Protein AF-A0A5C6BIN9-F1 (afdb_monomer_lite)

Structur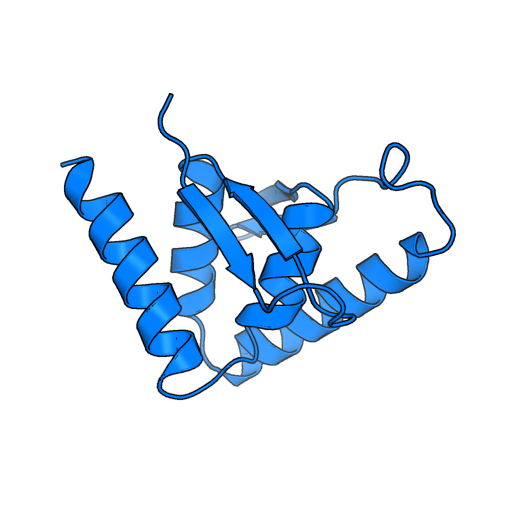e (mmCIF, N/CA/C/O backbone):
data_AF-A0A5C6BIN9-F1
#
_entry.id   AF-A0A5C6BIN9-F1
#
loop_
_atom_site.group_PDB
_atom_site.id
_atom_site.type_symbol
_atom_site.label_atom_id
_atom_site.label_alt_id
_atom_site.label_comp_id
_atom_site.label_asym_id
_atom_site.label_entity_id
_atom_site.label_seq_id
_atom_site.pdbx_PDB_ins_code
_atom_site.Cartn_x
_atom_site.Cartn_y
_atom_site.Cartn_z
_atom_site.occupancy
_atom_site.B_iso_or_equiv
_atom_site.auth_seq_id
_atom_site.auth_comp_id
_atom_site.auth_asym_id
_atom_site.auth_atom_id
_atom_site.pdbx_PDB_model_num
ATOM 1 N N . MET A 1 1 ? -15.822 -3.290 -15.821 1.00 71.25 1 MET A N 1
ATOM 2 C CA . MET A 1 1 ? -14.774 -3.372 -14.781 1.00 71.25 1 MET A CA 1
ATOM 3 C C . MET A 1 1 ? -14.597 -1.981 -14.195 1.00 71.25 1 MET A C 1
ATOM 5 O O . MET A 1 1 ? -14.267 -1.067 -14.942 1.00 71.25 1 MET A O 1
ATOM 9 N N . ARG A 1 2 ? -14.931 -1.793 -12.915 1.00 86.06 2 ARG A N 1
ATOM 10 C CA . ARG A 1 2 ? -14.848 -0.491 -12.242 1.00 86.06 2 ARG A CA 1
ATOM 11 C C . ARG A 1 2 ? -13.417 -0.248 -11.768 1.00 86.06 2 ARG A C 1
ATOM 13 O O . ARG A 1 2 ? -12.732 -1.190 -11.381 1.00 86.06 2 ARG A O 1
ATOM 20 N N . VAL A 1 3 ? -12.985 1.007 -11.804 1.00 93.44 3 VAL A N 1
ATOM 21 C CA . VAL A 1 3 ? -11.650 1.423 -11.368 1.00 93.44 3 VAL A CA 1
ATOM 22 C C . VAL A 1 3 ? -11.788 2.480 -10.279 1.00 93.44 3 VAL A C 1
ATOM 24 O O . VAL A 1 3 ? -12.639 3.368 -10.373 1.00 93.44 3 VAL A O 1
ATOM 27 N N . MET A 1 4 ? -10.954 2.389 -9.248 1.00 95.12 4 MET A N 1
ATOM 28 C CA . MET A 1 4 ? -10.712 3.472 -8.300 1.00 95.12 4 MET A CA 1
ATOM 29 C C . MET A 1 4 ? -9.339 4.075 -8.582 1.00 95.12 4 MET A C 1
ATOM 31 O O . MET A 1 4 ? -8.345 3.358 -8.664 1.00 95.12 4 MET A O 1
ATOM 35 N N . TRP A 1 5 ? -9.258 5.396 -8.711 1.00 95.06 5 TRP A N 1
ATOM 36 C CA . TRP A 1 5 ? -7.964 6.068 -8.795 1.00 95.06 5 TRP A CA 1
ATOM 37 C C . TRP A 1 5 ? -7.410 6.299 -7.391 1.00 95.06 5 TRP A C 1
ATOM 39 O O . TRP A 1 5 ? -7.853 7.191 -6.664 1.00 95.06 5 TRP A O 1
ATOM 49 N N . LEU A 1 6 ? -6.427 5.484 -7.016 1.00 95.56 6 LEU A N 1
ATOM 50 C CA . LEU A 1 6 ? -5.672 5.628 -5.782 1.00 95.56 6 LEU A CA 1
ATOM 51 C C . LEU A 1 6 ? -4.544 6.633 -6.010 1.00 95.56 6 LEU A C 1
ATOM 53 O O . LEU A 1 6 ? -3.594 6.381 -6.753 1.00 95.56 6 LEU A O 1
ATOM 57 N N . VAL A 1 7 ? -4.686 7.801 -5.387 1.00 93.50 7 VAL A N 1
ATOM 58 C CA . VAL A 1 7 ? -3.743 8.919 -5.501 1.00 93.50 7 VAL A CA 1
ATOM 59 C C . VAL A 1 7 ? -3.177 9.239 -4.124 1.00 93.50 7 VAL A C 1
ATOM 61 O O . VAL A 1 7 ? -3.919 9.227 -3.138 1.00 93.50 7 VAL A O 1
ATOM 64 N N . PHE A 1 8 ? -1.878 9.511 -4.065 1.00 91.94 8 PHE A N 1
ATOM 65 C CA . PHE A 1 8 ? -1.184 10.025 -2.887 1.00 91.94 8 PHE A CA 1
ATOM 66 C C . PHE A 1 8 ? -0.232 11.137 -3.331 1.00 91.94 8 PHE A C 1
ATOM 68 O O . PHE A 1 8 ? 0.539 10.921 -4.266 1.00 91.94 8 PHE A O 1
ATOM 75 N N . GLU A 1 9 ? -0.311 12.301 -2.680 1.00 90.94 9 GLU A N 1
ATOM 76 C CA . GLU A 1 9 ? 0.409 13.534 -3.039 1.00 90.94 9 GLU A CA 1
ATOM 77 C C . GLU A 1 9 ? 0.210 14.006 -4.497 1.00 90.94 9 GLU A C 1
ATOM 79 O O . GLU A 1 9 ? -0.531 13.414 -5.288 1.00 90.94 9 GLU A O 1
ATOM 84 N N . ARG A 1 10 ? 0.831 15.136 -4.860 1.00 87.69 10 ARG A N 1
ATOM 85 C CA . ARG A 1 10 ? 0.827 15.688 -6.228 1.00 87.69 10 ARG A CA 1
ATOM 86 C C . ARG A 1 10 ? 2.251 15.879 -6.737 1.00 87.69 10 ARG A C 1
ATOM 88 O O . ARG A 1 10 ? 3.145 16.212 -5.969 1.00 87.69 10 ARG A O 1
ATOM 95 N N . LEU A 1 11 ? 2.469 15.715 -8.043 1.00 80.69 11 LEU A N 1
ATOM 96 C CA . LEU A 1 11 ? 3.761 16.054 -8.651 1.00 80.69 11 LEU A CA 1
ATOM 97 C C . LEU A 1 11 ? 4.082 17.545 -8.417 1.00 80.69 11 LEU A C 1
ATOM 99 O O . LEU A 1 11 ? 3.169 18.367 -8.518 1.00 80.69 11 LEU A O 1
ATOM 103 N N . PRO A 1 12 ? 5.345 17.903 -8.110 1.00 89.75 12 PRO A N 1
ATOM 104 C CA . PRO A 1 12 ? 6.564 17.087 -8.205 1.00 89.75 12 PRO A CA 1
ATOM 105 C C . PRO A 1 12 ? 6.967 16.348 -6.909 1.00 89.75 12 PRO A C 1
ATOM 107 O O . PRO A 1 12 ? 8.130 15.980 -6.764 1.00 89.75 12 PRO A O 1
ATOM 110 N N . HIS A 1 13 ? 6.051 16.133 -5.958 1.00 88.88 13 HIS A N 1
ATOM 111 C CA . HIS A 1 13 ? 6.375 15.481 -4.685 1.00 88.88 13 HIS A CA 1
ATOM 112 C C . HIS A 1 13 ? 7.010 14.085 -4.895 1.00 88.88 13 HIS A C 1
ATOM 114 O O . HIS A 1 13 ? 6.496 13.306 -5.704 1.00 88.88 13 HIS A O 1
ATOM 120 N N . PRO A 1 14 ? 8.087 13.716 -4.171 1.00 84.75 14 PRO A N 1
ATOM 121 C CA . PRO A 1 14 ? 8.783 12.432 -4.362 1.00 84.75 14 PRO A CA 1
ATOM 122 C C . PRO A 1 14 ? 7.886 11.209 -4.090 1.00 84.75 14 PRO A C 1
ATOM 124 O O . PRO A 1 14 ? 7.997 10.154 -4.730 1.00 84.75 14 PRO A O 1
ATOM 127 N N . GLU A 1 15 ? 6.932 11.367 -3.176 1.00 87.69 15 GLU A N 1
ATOM 128 C CA . GLU A 1 15 ? 5.962 10.332 -2.812 1.00 87.69 15 GLU A CA 1
ATOM 129 C C . GLU A 1 15 ? 4.720 10.313 -3.711 1.00 87.69 15 GLU A C 1
ATOM 131 O O . GLU A 1 15 ? 3.829 9.496 -3.485 1.00 87.69 15 GLU A O 1
ATOM 136 N N . ALA A 1 16 ? 4.658 11.164 -4.743 1.00 90.56 16 ALA A N 1
ATOM 137 C CA . ALA A 1 16 ? 3.524 11.198 -5.655 1.00 90.56 16 ALA A CA 1
ATOM 138 C C . ALA A 1 16 ? 3.301 9.824 -6.310 1.00 90.56 16 ALA A C 1
ATOM 140 O O . ALA A 1 16 ? 4.222 9.210 -6.874 1.00 90.56 16 ALA A O 1
ATOM 141 N N . VAL A 1 17 ? 2.058 9.346 -6.235 1.00 93.06 17 VAL A N 1
ATOM 142 C CA . VAL A 1 17 ? 1.597 8.105 -6.864 1.00 93.06 17 VAL A CA 1
ATOM 143 C C . VAL A 1 17 ? 0.183 8.292 -7.393 1.00 93.06 17 VAL A C 1
ATOM 145 O O . VAL A 1 17 ? -0.674 8.842 -6.710 1.00 93.06 17 VAL A O 1
ATOM 148 N N . CYS A 1 18 ? -0.061 7.777 -8.597 1.00 93.00 18 CYS A N 1
ATOM 149 C CA . CYS A 1 18 ? -1.389 7.594 -9.167 1.00 93.00 18 CYS A CA 1
ATOM 150 C C . CYS A 1 18 ? -1.499 6.155 -9.685 1.00 93.00 18 CYS A C 1
ATOM 152 O O . CYS A 1 18 ? -0.649 5.702 -10.460 1.00 93.00 18 CYS A O 1
ATOM 154 N N . TYR A 1 19 ? -2.515 5.428 -9.227 1.00 94.62 19 TYR A N 1
ATOM 155 C CA . TYR A 1 19 ? -2.716 4.019 -9.539 1.00 94.62 19 TYR A CA 1
ATOM 156 C C . TYR A 1 19 ? -4.189 3.717 -9.838 1.00 94.62 19 TYR A C 1
ATOM 158 O O . TYR A 1 19 ? -5.077 4.107 -9.084 1.00 94.62 19 TYR A O 1
ATOM 166 N N . ALA A 1 20 ? -4.436 3.015 -10.945 1.00 95.56 20 ALA A N 1
ATOM 167 C CA . ALA A 1 20 ? -5.752 2.509 -11.320 1.00 95.56 20 ALA A CA 1
ATOM 168 C C . ALA A 1 20 ? -5.996 1.169 -10.615 1.00 95.56 20 ALA A C 1
ATOM 170 O O . ALA A 1 20 ? -5.514 0.133 -11.072 1.00 95.56 20 ALA A O 1
ATOM 171 N N . ALA A 1 21 ? -6.713 1.203 -9.496 1.00 95.94 21 ALA A N 1
ATOM 172 C CA . ALA A 1 21 ? -7.018 0.039 -8.677 1.00 95.94 21 ALA A CA 1
ATOM 173 C C . ALA A 1 21 ? -8.301 -0.657 -9.141 1.00 95.94 21 ALA A C 1
ATOM 175 O O . ALA A 1 21 ? -9.316 -0.003 -9.400 1.00 95.94 21 ALA A O 1
ATOM 176 N N . GLY A 1 22 ? -8.254 -1.988 -9.216 1.00 95.25 22 GLY A N 1
ATOM 177 C CA . GLY A 1 22 ? -9.454 -2.817 -9.321 1.00 95.25 22 GLY A CA 1
ATOM 178 C C . GLY A 1 22 ? -10.036 -3.134 -7.942 1.00 95.25 22 GLY A C 1
ATOM 179 O O . GLY A 1 22 ? -9.428 -2.838 -6.917 1.00 95.25 22 GLY A O 1
ATOM 180 N N . GLU A 1 23 ? -11.192 -3.797 -7.906 1.00 94.00 23 GLU A N 1
ATOM 181 C CA . GLU A 1 23 ? -11.873 -4.139 -6.647 1.00 94.00 23 GLU A CA 1
ATOM 182 C C . GLU A 1 23 ? -10.982 -4.923 -5.671 1.00 94.00 23 GLU A C 1
ATOM 184 O O . GLU A 1 23 ? -10.938 -4.603 -4.487 1.00 94.00 23 GLU A O 1
ATOM 189 N N . ALA A 1 24 ? -10.202 -5.891 -6.164 1.00 92.00 24 ALA A N 1
ATOM 190 C CA . ALA A 1 24 ? -9.295 -6.668 -5.323 1.00 92.00 24 ALA A CA 1
ATOM 191 C C . ALA A 1 24 ? -8.233 -5.795 -4.626 1.00 92.00 24 ALA A C 1
ATOM 193 O O . ALA A 1 24 ? -7.862 -6.059 -3.487 1.00 92.00 24 ALA A O 1
ATOM 194 N N . ASP A 1 25 ? -7.702 -4.763 -5.293 1.00 94.94 25 ASP A N 1
ATOM 195 C CA . ASP A 1 25 ? -6.762 -3.812 -4.676 1.00 94.94 25 ASP A CA 1
ATOM 196 C C . ASP A 1 25 ? -7.452 -2.972 -3.601 1.00 94.94 25 ASP A C 1
ATOM 198 O O . ASP A 1 25 ? -6.902 -2.778 -2.519 1.00 94.94 25 ASP A O 1
ATOM 202 N N . VAL A 1 26 ? -8.668 -2.500 -3.889 1.00 95.06 26 VAL A N 1
ATOM 203 C CA . VAL A 1 26 ? -9.445 -1.664 -2.966 1.00 95.06 26 VAL A CA 1
ATOM 204 C C . VAL A 1 26 ? -9.792 -2.437 -1.692 1.00 95.06 26 VAL A C 1
ATOM 206 O O . VAL A 1 26 ? -9.537 -1.937 -0.599 1.00 95.06 26 VAL A O 1
ATOM 209 N N . ARG A 1 27 ? -10.270 -3.682 -1.815 1.00 93.06 27 ARG A N 1
ATOM 210 C CA . ARG A 1 27 ? -10.563 -4.555 -0.664 1.00 93.06 27 ARG A CA 1
ATOM 211 C C . ARG A 1 27 ? -9.317 -4.882 0.153 1.00 93.06 27 ARG A C 1
ATOM 213 O O . ARG A 1 27 ? -9.352 -4.863 1.378 1.00 93.06 27 ARG A O 1
ATOM 220 N N . LEU A 1 28 ? -8.188 -5.134 -0.508 1.00 93.31 28 LEU A N 1
ATOM 221 C CA . LEU A 1 28 ? -6.925 -5.351 0.196 1.00 93.31 28 LEU A CA 1
ATOM 222 C C . LEU A 1 28 ? -6.501 -4.101 0.984 1.00 93.31 28 LEU A C 1
ATOM 224 O O . LEU A 1 28 ? -6.095 -4.212 2.139 1.00 93.31 28 LEU A O 1
ATOM 228 N N . ALA A 1 29 ? -6.623 -2.910 0.394 1.00 94.19 29 ALA A N 1
ATOM 229 C CA . ALA A 1 29 ? -6.336 -1.662 1.095 1.00 94.19 29 ALA A CA 1
ATOM 230 C C . ALA A 1 29 ? -7.251 -1.472 2.317 1.00 94.19 29 ALA A C 1
ATOM 232 O O . ALA A 1 29 ? -6.755 -1.158 3.396 1.00 94.19 29 ALA A O 1
ATOM 233 N N . GLU A 1 30 ? -8.556 -1.719 2.171 1.00 94.00 30 GLU A N 1
ATOM 234 C CA . GLU A 1 30 ? -9.535 -1.678 3.264 1.00 94.00 30 GLU A CA 1
ATOM 235 C C . GLU A 1 30 ? -9.123 -2.593 4.428 1.00 94.00 30 GLU A C 1
ATOM 237 O O . GLU A 1 30 ? -8.990 -2.124 5.560 1.00 94.00 30 GLU A O 1
ATOM 242 N N . VAL A 1 31 ? -8.824 -3.868 4.150 1.00 92.19 31 VAL A N 1
ATOM 243 C CA . VAL A 1 31 ? -8.370 -4.841 5.160 1.00 92.19 31 VAL A CA 1
ATOM 244 C C . VAL A 1 31 ? -7.119 -4.349 5.889 1.00 92.19 31 VAL A C 1
ATOM 246 O O . VAL A 1 31 ? -7.035 -4.446 7.116 1.00 92.19 31 VAL A O 1
ATOM 249 N N . LEU A 1 32 ? -6.150 -3.791 5.159 1.00 92.38 32 LEU A N 1
ATOM 250 C CA . LEU A 1 32 ? -4.923 -3.253 5.749 1.00 92.38 32 LEU A CA 1
ATOM 251 C C . LEU A 1 32 ? -5.189 -2.000 6.598 1.00 92.38 32 LEU A C 1
ATOM 253 O O . LEU A 1 32 ? -4.509 -1.796 7.603 1.00 92.38 32 LEU A O 1
ATOM 257 N N . PHE A 1 33 ? -6.184 -1.177 6.256 1.00 92.75 33 PHE A N 1
ATOM 258 C CA . PHE A 1 33 ? -6.556 -0.003 7.052 1.00 92.75 33 PHE A CA 1
ATOM 259 C C . PHE A 1 33 ? -7.244 -0.341 8.374 1.00 92.75 33 PHE A C 1
ATOM 261 O O . PHE A 1 33 ? -7.146 0.453 9.311 1.00 92.75 33 PHE A O 1
ATOM 268 N N . GLN A 1 34 ? -7.885 -1.507 8.477 1.00 90.94 34 GLN A N 1
ATOM 269 C CA . GLN A 1 34 ? -8.468 -1.993 9.733 1.00 90.94 34 GLN A CA 1
ATOM 270 C C . GLN A 1 34 ? -7.410 -2.518 10.718 1.00 90.94 34 GLN A C 1
ATOM 272 O O . GLN A 1 34 ? -7.707 -2.726 11.894 1.00 90.94 34 GLN A O 1
ATOM 277 N N . GLN A 1 35 ? -6.166 -2.717 10.269 1.00 91.44 35 GLN A N 1
ATOM 278 C CA . GLN A 1 35 ? -5.091 -3.197 11.132 1.00 91.44 35 GLN A CA 1
ATOM 279 C C . GLN A 1 35 ? -4.658 -2.139 12.163 1.00 91.44 35 GLN A C 1
ATOM 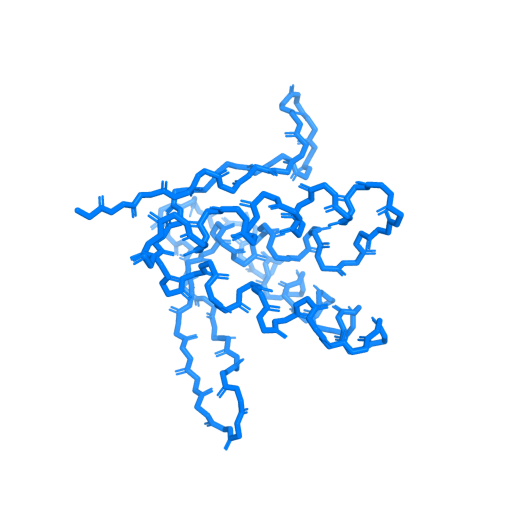281 O O . GLN A 1 35 ? -4.692 -0.928 11.886 1.00 91.44 35 GLN A O 1
ATOM 286 N N . PRO A 1 36 ? -4.162 -2.573 13.341 1.00 92.88 36 PRO A N 1
ATOM 287 C CA . PRO A 1 36 ? -3.567 -1.673 14.316 1.00 92.88 36 PRO A CA 1
ATOM 288 C C . PRO A 1 36 ? -2.466 -0.814 13.694 1.00 92.88 36 PRO A C 1
ATOM 290 O O . PRO A 1 36 ? -1.708 -1.257 12.830 1.00 92.88 36 PRO A O 1
ATOM 293 N N . ARG A 1 37 ? -2.327 0.419 14.184 1.00 92.19 37 ARG A N 1
ATOM 294 C CA . ARG A 1 37 ? -1.333 1.385 13.691 1.00 92.19 37 ARG A CA 1
ATOM 295 C C . ARG A 1 37 ? 0.080 0.801 13.599 1.00 92.19 37 ARG A C 1
ATOM 297 O O . ARG A 1 37 ? 0.750 1.001 12.592 1.00 92.19 37 ARG A O 1
ATOM 304 N N . ILE A 1 38 ? 0.521 0.090 14.637 1.00 94.56 38 ILE A N 1
ATOM 305 C CA . ILE A 1 38 ? 1.862 -0.512 14.689 1.00 94.56 38 ILE A CA 1
ATOM 306 C C . ILE A 1 38 ? 2.057 -1.505 13.535 1.00 94.56 38 ILE A C 1
ATOM 308 O O . ILE A 1 38 ? 3.099 -1.482 12.885 1.00 94.56 38 ILE A O 1
ATOM 312 N N . GLU A 1 39 ? 1.047 -2.319 13.232 1.00 93.38 39 GLU A N 1
ATOM 313 C CA . GLU A 1 39 ? 1.100 -3.281 12.128 1.00 93.38 39 GLU A CA 1
ATOM 314 C C . GLU A 1 39 ? 1.107 -2.578 10.768 1.00 93.38 39 GLU A C 1
ATOM 316 O O . GLU A 1 39 ? 1.927 -2.905 9.912 1.00 93.38 39 GLU A O 1
ATOM 321 N N . ARG A 1 40 ? 0.292 -1.528 10.591 1.00 94.38 40 ARG A N 1
ATOM 322 C CA . ARG A 1 40 ? 0.329 -0.697 9.374 1.00 94.38 40 ARG A CA 1
ATOM 323 C C . ARG A 1 40 ? 1.701 -0.066 9.145 1.00 94.38 40 ARG A C 1
ATOM 325 O O . ARG A 1 40 ? 2.188 -0.065 8.018 1.00 94.38 40 ARG A O 1
ATOM 332 N N . MET A 1 41 ? 2.334 0.444 10.202 1.00 95.88 41 MET A N 1
ATOM 333 C CA . MET A 1 41 ? 3.676 1.028 10.126 1.00 95.88 41 MET A CA 1
ATOM 334 C C . MET A 1 41 ? 4.733 -0.011 9.752 1.0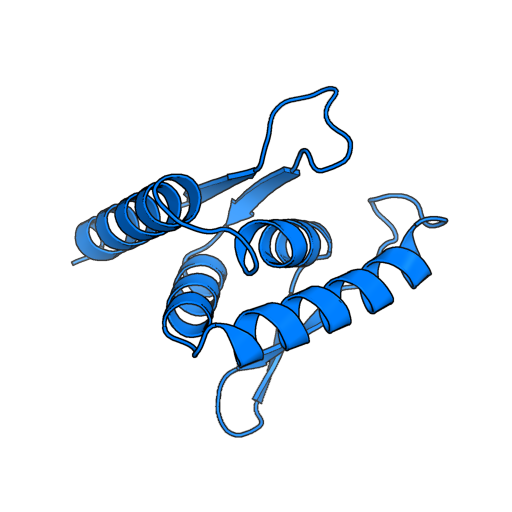0 95.88 41 MET A C 1
ATOM 336 O O . MET A 1 41 ? 5.513 0.230 8.832 1.00 95.88 41 MET A O 1
ATOM 340 N N . ARG A 1 42 ? 4.729 -1.175 10.416 1.00 94.88 42 ARG A N 1
ATOM 341 C CA . ARG A 1 42 ? 5.635 -2.290 10.095 1.00 94.88 42 ARG A CA 1
ATOM 342 C C . ARG A 1 42 ? 5.481 -2.725 8.645 1.00 94.88 42 ARG A C 1
ATOM 344 O O . ARG A 1 42 ? 6.472 -2.898 7.940 1.00 94.88 42 ARG A O 1
ATOM 351 N N . TYR A 1 43 ? 4.241 -2.861 8.186 1.00 93.75 43 TYR A N 1
ATOM 352 C CA . TYR A 1 43 ? 3.965 -3.282 6.823 1.00 93.75 43 TYR A CA 1
ATOM 353 C C . TYR A 1 43 ? 4.405 -2.231 5.793 1.00 93.75 43 TYR A C 1
ATOM 355 O O . TYR A 1 43 ? 5.045 -2.564 4.797 1.00 93.75 43 TYR A O 1
ATOM 363 N N . ALA A 1 44 ? 4.157 -0.947 6.063 1.00 95.44 44 ALA A N 1
ATOM 364 C CA . ALA A 1 44 ? 4.647 0.146 5.229 1.00 95.44 44 ALA A CA 1
ATOM 365 C C . ALA A 1 44 ? 6.180 0.147 5.121 1.00 95.44 44 ALA A C 1
ATOM 367 O O . ALA A 1 44 ? 6.723 0.336 4.035 1.00 95.44 44 ALA A O 1
ATOM 368 N N . GLU A 1 45 ? 6.885 -0.091 6.226 1.00 96.19 45 GLU A N 1
ATOM 369 C CA . GLU A 1 45 ? 8.346 -0.177 6.242 1.00 96.19 45 GLU A CA 1
ATOM 370 C C . GLU A 1 45 ? 8.869 -1.362 5.420 1.00 96.19 45 GLU A C 1
ATOM 372 O O . GLU A 1 45 ? 9.787 -1.191 4.617 1.00 96.19 45 GLU A O 1
ATOM 377 N N . GLN A 1 46 ? 8.239 -2.534 5.538 1.00 94.12 46 GLN A N 1
ATOM 378 C CA . GLN A 1 46 ? 8.564 -3.694 4.705 1.00 94.12 46 GLN A CA 1
ATOM 379 C C . GLN A 1 46 ? 8.401 -3.379 3.215 1.00 94.12 46 GLN A C 1
ATOM 381 O O . GLN A 1 46 ? 9.316 -3.630 2.431 1.00 94.12 46 GLN A O 1
ATOM 386 N N . LEU A 1 47 ? 7.275 -2.770 2.825 1.00 95.00 47 LEU A N 1
ATOM 387 C CA . LEU A 1 47 ? 7.048 -2.355 1.441 1.00 95.00 47 LEU A CA 1
ATOM 388 C C . LEU A 1 47 ? 8.117 -1.363 0.973 1.00 95.00 47 LEU A C 1
ATOM 390 O O . LEU A 1 47 ? 8.650 -1.520 -0.119 1.00 95.00 47 LEU A O 1
ATOM 394 N N . ARG A 1 48 ? 8.486 -0.373 1.795 1.00 95.00 48 ARG A N 1
ATOM 395 C CA . ARG A 1 48 ? 9.547 0.591 1.454 1.00 95.00 48 ARG A CA 1
ATOM 396 C C . ARG A 1 48 ? 10.884 -0.092 1.197 1.00 95.00 4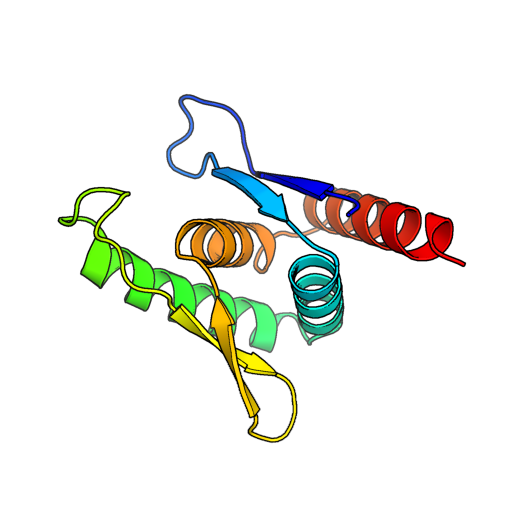8 ARG A C 1
ATOM 398 O O . ARG A 1 48 ? 11.557 0.282 0.243 1.00 95.00 48 ARG A O 1
ATOM 405 N N . ASN A 1 49 ? 11.254 -1.086 2.000 1.00 93.81 49 ASN A N 1
ATOM 406 C CA . ASN A 1 49 ? 12.497 -1.828 1.793 1.00 93.81 49 ASN A CA 1
ATOM 407 C C . ASN A 1 49 ? 12.485 -2.566 0.445 1.00 93.81 49 ASN A C 1
ATOM 409 O O . ASN A 1 49 ? 13.405 -2.376 -0.346 1.00 93.81 49 ASN A O 1
ATOM 413 N N . PHE A 1 50 ? 11.396 -3.271 0.119 1.00 92.06 50 PHE A N 1
ATOM 414 C CA . PHE A 1 50 ? 11.237 -3.908 -1.195 1.00 92.06 50 PHE A CA 1
ATOM 415 C C . PHE A 1 50 ? 11.261 -2.909 -2.357 1.00 92.06 50 PHE A C 1
ATOM 417 O O . PHE A 1 50 ? 11.817 -3.191 -3.415 1.00 92.06 50 PHE A O 1
ATOM 424 N N . LEU A 1 51 ? 10.645 -1.737 -2.187 1.00 92.25 51 LEU A N 1
ATOM 425 C CA . LEU A 1 51 ? 10.603 -0.713 -3.230 1.00 92.25 51 LEU A CA 1
ATOM 426 C C . LEU A 1 51 ? 11.990 -0.110 -3.489 1.00 92.25 51 LEU A C 1
ATOM 428 O O . LEU A 1 51 ? 12.311 0.134 -4.651 1.00 92.25 51 LEU A O 1
ATOM 432 N N . ARG A 1 52 ? 12.808 0.085 -2.442 1.00 92.44 52 ARG A N 1
ATOM 433 C CA . ARG A 1 52 ? 14.189 0.593 -2.556 1.00 92.44 52 ARG A CA 1
ATOM 434 C C . ARG A 1 52 ? 15.085 -0.339 -3.359 1.00 92.44 52 ARG A C 1
ATOM 436 O O . ARG A 1 52 ? 15.841 0.128 -4.204 1.00 92.44 52 ARG A O 1
ATOM 443 N N . GLU A 1 53 ? 14.954 -1.649 -3.162 1.00 90.19 53 GLU A N 1
ATOM 444 C CA . GLU A 1 53 ? 15.693 -2.656 -3.942 1.00 90.19 53 GLU A CA 1
ATOM 445 C C . GLU A 1 53 ? 15.408 -2.559 -5.453 1.00 90.19 53 GLU A C 1
ATOM 447 O O . GLU A 1 53 ? 16.207 -3.002 -6.274 1.00 90.19 53 GLU A O 1
ATOM 452 N N . GLN A 1 54 ? 14.285 -1.941 -5.830 1.00 89.81 54 GLN A N 1
ATOM 453 C CA . GLN A 1 54 ? 13.814 -1.813 -7.208 1.00 89.81 54 GLN A CA 1
ATOM 454 C C . GLN A 1 54 ? 13.959 -0.390 -7.774 1.00 89.81 54 GLN A C 1
ATOM 456 O O . GLN A 1 54 ? 13.553 -0.141 -8.913 1.00 89.81 54 GLN A O 1
ATOM 461 N N . GLU A 1 55 ? 14.513 0.564 -7.016 1.00 84.06 55 GLU A N 1
ATOM 462 C CA . GLU A 1 55 ? 14.609 1.971 -7.439 1.00 84.06 55 GLU A CA 1
ATOM 463 C C . GLU A 1 55 ? 15.448 2.152 -8.709 1.00 84.06 55 GLU A C 1
ATOM 465 O O . GLU A 1 55 ? 15.095 2.978 -9.553 1.00 84.06 55 GLU A O 1
ATOM 470 N N . GLY A 1 56 ? 16.491 1.333 -8.886 1.00 85.62 56 GLY A N 1
ATOM 471 C CA . GLY A 1 56 ? 17.355 1.342 -10.071 1.00 85.62 56 GLY A CA 1
ATOM 472 C C . GLY A 1 56 ? 16.735 0.731 -11.333 1.00 85.62 56 GLY A C 1
ATOM 473 O O . G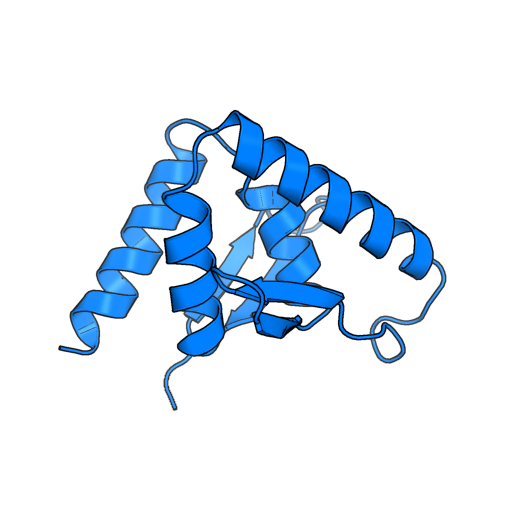LY A 1 56 ? 17.306 0.871 -12.411 1.00 85.62 56 GLY A O 1
ATOM 474 N N . LEU A 1 57 ? 15.577 0.070 -11.225 1.00 89.19 57 LEU A N 1
ATOM 475 C CA . LEU A 1 57 ? 14.888 -0.545 -12.361 1.00 89.19 57 LEU A CA 1
ATOM 476 C C . LEU A 1 57 ? 13.949 0.452 -13.043 1.00 89.19 57 LEU A C 1
ATOM 478 O O . LEU A 1 57 ? 13.309 1.283 -12.379 1.00 89.19 57 LEU A O 1
ATOM 482 N N . SER A 1 58 ? 13.792 0.317 -14.363 1.00 86.69 58 SER A N 1
ATOM 483 C CA . SER A 1 58 ? 12.763 1.042 -15.111 1.00 86.69 58 SER A CA 1
ATOM 484 C C . SER A 1 58 ? 11.373 0.721 -14.551 1.00 86.69 58 SER A C 1
ATOM 486 O O . SER A 1 58 ? 11.117 -0.430 -14.197 1.00 86.69 58 SER A O 1
ATOM 488 N N . PRO A 1 59 ? 10.417 1.670 -14.513 1.00 82.94 59 PRO A N 1
ATOM 489 C CA . PRO A 1 59 ? 9.057 1.405 -14.041 1.00 82.94 59 PRO A CA 1
ATOM 490 C C . PRO A 1 59 ? 8.351 0.212 -14.705 1.00 82.94 59 PRO A C 1
ATOM 492 O O . PRO A 1 59 ? 7.442 -0.351 -14.101 1.00 82.94 59 PRO A O 1
ATOM 495 N N . PHE A 1 60 ? 8.745 -0.155 -15.927 1.00 83.75 60 PHE A N 1
ATOM 496 C CA . PHE A 1 60 ? 8.189 -1.289 -16.674 1.00 83.75 60 PHE A CA 1
ATOM 497 C C . PHE A 1 60 ? 8.831 -2.639 -16.316 1.00 83.75 60 PHE A C 1
ATOM 499 O O . PHE A 1 60 ? 8.262 -3.679 -16.625 1.00 83.75 60 PHE A O 1
ATOM 506 N N . GLU A 1 61 ? 9.991 -2.622 -15.661 1.00 88.12 61 GLU A N 1
ATOM 507 C CA . GLU A 1 61 ? 10.782 -3.807 -15.299 1.00 88.12 61 GLU A CA 1
ATOM 508 C C . GLU A 1 61 ? 10.645 -4.168 -13.815 1.00 88.12 61 GLU A C 1
ATOM 510 O O . GLU A 1 61 ? 11.169 -5.184 -13.361 1.00 88.12 61 GLU A O 1
ATOM 515 N N . ARG A 1 62 ? 9.954 -3.329 -13.036 1.00 89.75 62 ARG A N 1
ATOM 516 C CA . ARG A 1 62 ? 9.809 -3.520 -11.592 1.00 89.75 62 ARG A CA 1
ATOM 517 C C . ARG A 1 62 ? 8.919 -4.728 -11.301 1.00 89.75 62 ARG A C 1
ATOM 519 O O . ARG A 1 62 ? 7.759 -4.729 -11.730 1.00 89.75 62 ARG A O 1
ATOM 526 N N . PRO A 1 63 ? 9.426 -5.740 -10.575 1.00 90.06 63 PRO A N 1
ATOM 527 C CA . PRO A 1 63 ? 8.647 -6.925 -10.267 1.00 90.06 63 PRO A CA 1
ATOM 528 C C . PRO A 1 63 ? 7.456 -6.589 -9.364 1.00 90.06 63 PRO A C 1
ATOM 530 O O . PRO A 1 63 ? 7.431 -5.591 -8.640 1.00 90.06 63 PRO A O 1
ATOM 533 N N . GLY A 1 64 ? 6.446 -7.457 -9.400 1.00 90.25 64 GLY A N 1
ATOM 534 C CA . GLY A 1 64 ? 5.363 -7.404 -8.428 1.00 90.25 64 GLY A CA 1
ATOM 535 C C . GLY A 1 64 ? 5.875 -7.675 -7.011 1.00 90.25 64 GLY A C 1
ATOM 536 O O . GLY A 1 64 ? 6.852 -8.395 -6.813 1.00 90.25 64 GLY A O 1
ATOM 537 N N . VAL A 1 65 ? 5.199 -7.103 -6.021 1.00 91.31 65 VAL A N 1
ATOM 538 C CA . VAL A 1 65 ? 5.530 -7.271 -4.603 1.00 91.31 65 VAL A CA 1
ATOM 539 C C . VAL A 1 65 ? 4.589 -8.308 -4.004 1.00 91.31 65 VAL A C 1
ATOM 541 O O . VAL A 1 65 ? 3.379 -8.245 -4.215 1.00 91.31 65 VAL A O 1
ATOM 544 N N . ALA A 1 66 ? 5.126 -9.270 -3.257 1.00 89.31 66 ALA A N 1
ATOM 545 C CA . ALA A 1 66 ? 4.299 -10.218 -2.523 1.00 89.31 66 ALA A CA 1
ATOM 546 C C . ALA A 1 66 ? 3.619 -9.507 -1.342 1.00 89.31 66 ALA A C 1
ATOM 548 O O . ALA A 1 66 ? 4.274 -8.947 -0.464 1.00 89.31 66 ALA A O 1
ATOM 549 N N . CYS A 1 67 ? 2.293 -9.533 -1.326 1.00 87.31 67 CYS A N 1
ATOM 550 C CA . CYS A 1 67 ? 1.450 -8.962 -0.291 1.00 87.31 67 CYS A CA 1
ATOM 551 C C . CYS A 1 67 ? 0.694 -10.080 0.420 1.00 87.31 67 CYS A C 1
ATOM 553 O O . CYS A 1 67 ? 0.138 -10.964 -0.229 1.00 87.31 67 CYS A O 1
ATOM 555 N N . ARG A 1 68 ? 0.700 -10.060 1.753 1.00 80.88 68 ARG A N 1
ATOM 556 C CA . ARG A 1 68 ? -0.006 -11.060 2.549 1.00 80.88 68 ARG A CA 1
ATOM 557 C C . ARG A 1 68 ? -1.486 -10.701 2.633 1.00 80.88 68 ARG A C 1
ATOM 559 O O . ARG A 1 68 ? -1.839 -9.605 3.055 1.00 80.88 68 ARG A O 1
ATOM 566 N N . GLU A 1 69 ? -2.327 -11.661 2.289 1.00 79.31 69 GLU A N 1
ATOM 567 C CA . GLU A 1 69 ? -3.777 -11.620 2.408 1.00 79.31 69 GLU A CA 1
ATOM 568 C C . GLU A 1 69 ? -4.183 -12.600 3.523 1.00 79.31 69 GLU A C 1
ATOM 570 O O . GLU A 1 69 ? -4.145 -13.818 3.353 1.00 79.31 69 GLU A O 1
ATOM 575 N N . GLY A 1 70 ? -4.484 -12.075 4.715 1.00 69.56 70 GLY A N 1
ATOM 576 C CA . GLY A 1 70 ? -4.951 -12.873 5.857 1.00 69.56 70 GLY A CA 1
ATOM 577 C C . GLY A 1 70 ? -4.002 -13.995 6.326 1.00 69.56 70 GLY A C 1
ATOM 578 O O . GLY A 1 70 ? -2.781 -13.816 6.447 1.00 69.56 70 GLY A O 1
ATOM 579 N N . ASP A 1 71 ? -4.582 -15.163 6.624 1.00 65.69 71 ASP A N 1
ATOM 580 C CA . ASP A 1 71 ? -3.962 -16.298 7.329 1.00 65.69 71 ASP A CA 1
ATOM 581 C C . ASP A 1 71 ? -3.047 -17.174 6.455 1.00 65.69 71 ASP A C 1
ATOM 583 O O . ASP A 1 71 ? -3.087 -18.399 6.536 1.00 65.69 71 ASP A O 1
ATOM 587 N N . SER A 1 72 ? -2.137 -16.549 5.696 1.00 60.59 72 SER A N 1
ATOM 588 C CA . SER A 1 72 ? -1.011 -17.159 4.941 1.00 60.59 72 SER A CA 1
ATOM 589 C C . SER A 1 72 ? -1.181 -17.274 3.423 1.00 60.59 72 SER A C 1
ATOM 591 O O . SER A 1 72 ? -0.357 -17.920 2.774 1.00 60.59 72 SER A O 1
ATOM 593 N N . LEU A 1 73 ? -2.177 -16.617 2.827 1.00 77.50 73 LEU A N 1
ATOM 594 C CA . LEU A 1 73 ? -2.209 -16.447 1.375 1.00 77.50 73 LEU A CA 1
ATOM 595 C C . LEU A 1 73 ? -1.365 -15.235 0.975 1.00 77.50 73 LEU A C 1
ATOM 597 O O . LEU A 1 73 ? -1.359 -14.206 1.651 1.00 77.50 73 LEU A O 1
ATOM 601 N N . TYR A 1 74 ? -0.618 -15.373 -0.118 1.00 83.50 74 TYR A N 1
ATOM 602 C CA . TYR A 1 74 ? 0.135 -14.277 -0.714 1.00 83.50 74 TYR A CA 1
ATOM 603 C C . TYR A 1 74 ? -0.442 -13.954 -2.080 1.00 83.50 74 TYR A C 1
ATOM 605 O O . TYR A 1 74 ? -0.595 -14.825 -2.937 1.00 83.50 74 TYR A O 1
ATOM 613 N N . ARG A 1 75 ? -0.698 -12.670 -2.291 1.00 89.75 75 ARG A N 1
ATOM 614 C CA . ARG A 1 75 ? -1.074 -12.090 -3.567 1.00 89.75 75 ARG A CA 1
ATOM 615 C C . ARG A 1 75 ? 0.081 -11.252 -4.093 1.00 89.75 75 ARG A C 1
ATOM 617 O O . ARG A 1 75 ? 0.665 -10.457 -3.364 1.00 89.75 75 ARG A O 1
ATOM 624 N N . VAL A 1 76 ? 0.384 -11.368 -5.381 1.00 92.31 76 VAL A N 1
ATOM 625 C CA . VAL A 1 76 ? 1.325 -10.453 -6.034 1.00 92.31 76 VAL A CA 1
ATOM 626 C C . VAL A 1 76 ? 0.592 -9.160 -6.391 1.00 92.31 76 VAL A C 1
ATOM 628 O O . VAL A 1 76 ? -0.386 -9.179 -7.139 1.00 92.31 76 VAL A O 1
ATOM 631 N N . ILE A 1 77 ? 1.059 -8.037 -5.850 1.00 94.00 77 ILE A N 1
ATOM 632 C CA . ILE A 1 77 ? 0.550 -6.697 -6.154 1.00 94.00 77 ILE A CA 1
ATOM 633 C C . ILE A 1 77 ? 1.517 -5.932 -7.053 1.00 94.00 77 ILE A C 1
ATOM 635 O O . ILE A 1 77 ? 2.722 -6.183 -7.067 1.00 94.00 77 ILE A O 1
ATOM 639 N N . SER A 1 78 ? 0.993 -4.971 -7.814 1.00 93.50 78 SER A N 1
ATOM 640 C CA . SER A 1 78 ? 1.836 -4.137 -8.670 1.00 93.50 78 SER A CA 1
ATOM 641 C C . SER A 1 78 ? 2.775 -3.253 -7.842 1.00 93.50 78 SER A C 1
ATOM 643 O O . SER A 1 78 ? 2.419 -2.795 -6.755 1.00 93.50 78 SER A O 1
ATOM 645 N N . TRP A 1 79 ? 3.946 -2.929 -8.399 1.00 93.25 79 TRP A N 1
ATOM 646 C CA . TRP A 1 79 ? 4.889 -1.989 -7.785 1.00 93.25 79 TRP A CA 1
ATOM 647 C C . TRP A 1 79 ? 4.239 -0.635 -7.444 1.00 93.25 79 TRP A C 1
ATOM 649 O O . TRP A 1 79 ? 4.480 -0.069 -6.379 1.00 93.25 79 TRP A O 1
ATOM 659 N N . ARG A 1 80 ? 3.367 -0.116 -8.323 1.00 93.44 80 ARG A N 1
ATOM 660 C CA . ARG A 1 80 ? 2.668 1.162 -8.088 1.00 93.44 80 ARG A CA 1
ATOM 661 C C . ARG A 1 80 ? 1.703 1.078 -6.915 1.00 93.44 80 ARG A C 1
ATOM 663 O O . ARG A 1 80 ? 1.641 2.019 -6.127 1.00 93.44 80 ARG A O 1
ATOM 670 N N . PHE A 1 81 ? 0.980 -0.033 -6.789 1.00 95.56 81 PHE A N 1
ATOM 671 C CA . PHE A 1 81 ? 0.085 -0.235 -5.657 1.00 95.56 81 PHE A CA 1
ATOM 672 C C . PHE A 1 81 ? 0.866 -0.389 -4.351 1.00 95.56 81 PHE A C 1
ATOM 674 O O . PHE A 1 81 ? 0.533 0.260 -3.365 1.00 95.56 81 PHE A O 1
ATOM 681 N N . ALA A 1 82 ? 1.966 -1.146 -4.371 1.00 95.62 82 ALA A N 1
ATOM 682 C CA . ALA A 1 82 ? 2.879 -1.250 -3.237 1.00 95.62 82 ALA A CA 1
ATOM 683 C C . ALA A 1 82 ? 3.431 0.123 -2.816 1.00 95.62 82 ALA A C 1
ATOM 685 O O . ALA A 1 82 ? 3.435 0.435 -1.627 1.00 95.62 82 ALA A O 1
ATOM 686 N N . LYS A 1 83 ? 3.824 0.980 -3.773 1.00 94.62 83 LYS A N 1
ATOM 687 C CA . LYS A 1 83 ? 4.262 2.358 -3.486 1.00 94.62 83 LYS A CA 1
ATOM 688 C C . LYS A 1 83 ? 3.146 3.196 -2.864 1.00 94.62 83 LYS A C 1
ATOM 690 O O . LYS A 1 83 ? 3.399 3.929 -1.915 1.00 94.62 83 LYS A O 1
ATOM 695 N N . TRP A 1 84 ? 1.916 3.079 -3.363 1.00 96.19 84 TRP A N 1
ATOM 696 C CA . TRP A 1 84 ? 0.775 3.775 -2.770 1.00 96.19 84 TRP A CA 1
ATOM 697 C C . TRP A 1 84 ? 0.522 3.318 -1.323 1.00 96.19 84 TRP A C 1
ATOM 699 O O . TRP A 1 84 ? 0.450 4.161 -0.429 1.00 96.19 84 TRP A O 1
ATOM 709 N N . LEU A 1 85 ? 0.486 2.002 -1.073 1.00 96.38 85 LEU A N 1
ATOM 710 C CA . LEU A 1 85 ? 0.333 1.414 0.265 1.00 96.38 85 LEU A CA 1
ATOM 711 C C . LEU A 1 85 ? 1.437 1.880 1.226 1.00 96.38 85 LEU A C 1
ATOM 713 O O . LEU A 1 85 ? 1.145 2.315 2.338 1.00 96.38 85 LEU A O 1
ATOM 717 N N . ALA A 1 86 ? 2.694 1.862 0.781 1.00 95.88 86 ALA A N 1
ATOM 718 C CA . ALA A 1 86 ? 3.851 2.300 1.562 1.00 95.88 86 ALA A CA 1
ATOM 719 C C . ALA A 1 86 ? 3.765 3.760 2.050 1.00 95.88 86 ALA A C 1
ATOM 721 O O . ALA A 1 86 ? 4.396 4.112 3.053 1.00 95.88 86 ALA A O 1
ATOM 722 N N . ASN A 1 87 ? 3.000 4.605 1.356 1.00 95.06 87 ASN A N 1
ATOM 723 C CA . ASN A 1 87 ? 2.827 6.014 1.700 1.00 95.06 87 ASN A CA 1
ATOM 724 C C . ASN A 1 87 ? 1.564 6.269 2.528 1.00 95.06 87 ASN A C 1
ATOM 726 O O . ASN A 1 87 ? 1.594 7.051 3.473 1.00 95.06 87 ASN A O 1
ATOM 730 N N . VAL A 1 88 ? 0.464 5.578 2.221 1.00 95.31 88 VAL A N 1
ATOM 731 C CA . VAL A 1 88 ? -0.833 5.830 2.864 1.00 95.31 88 VAL A CA 1
ATOM 732 C C . VAL A 1 88 ? -1.042 5.055 4.167 1.00 95.31 88 VAL A C 1
ATOM 734 O O . VAL A 1 88 ? -1.711 5.542 5.072 1.00 95.31 88 VAL A O 1
ATOM 737 N N . LEU A 1 89 ? -0.464 3.857 4.308 1.00 94.94 89 LEU A N 1
ATOM 738 C CA . LEU A 1 89 ? -0.599 3.052 5.525 1.00 94.94 89 LEU A CA 1
ATOM 739 C C . LEU A 1 89 ? -0.076 3.735 6.798 1.00 94.94 89 LEU A C 1
ATOM 741 O O . LEU A 1 89 ? -0.726 3.570 7.830 1.00 94.94 89 LEU A O 1
ATOM 745 N N . PRO A 1 90 ? 1.036 4.495 6.783 1.00 94.25 90 PRO A N 1
ATOM 746 C CA . PRO A 1 90 ? 1.485 5.236 7.957 1.00 94.25 90 PRO A CA 1
ATOM 747 C C . PRO A 1 90 ? 0.763 6.579 8.154 1.00 94.25 90 PRO A C 1
ATOM 749 O O . PRO A 1 90 ? 0.989 7.211 9.184 1.00 94.25 90 PRO A O 1
ATOM 752 N N . ALA A 1 91 ? -0.087 7.016 7.213 1.00 90.62 91 ALA A N 1
ATOM 753 C CA . ALA A 1 91 ? -0.807 8.285 7.310 1.00 90.62 91 ALA A CA 1
ATOM 754 C C . ALA A 1 91 ? -1.765 8.326 8.515 1.00 90.62 91 ALA A C 1
ATOM 756 O O . ALA A 1 91 ? -2.240 7.295 9.014 1.00 90.62 91 ALA A O 1
ATOM 757 N N . GLU A 1 92 ? -2.065 9.544 8.965 1.00 88.38 92 GLU A N 1
ATOM 758 C CA . GLU A 1 92 ? -2.855 9.835 10.164 1.00 88.38 92 GLU A CA 1
ATOM 759 C C . GLU A 1 92 ? -3.877 10.946 9.952 1.00 88.38 92 GLU A C 1
ATOM 761 O O . GLU A 1 92 ? -3.826 11.696 8.975 1.00 88.38 92 GLU A O 1
ATOM 766 N N . GLY A 1 93 ? -4.799 11.041 10.916 1.00 87.50 93 GLY A N 1
ATOM 767 C CA . GLY A 1 93 ? -5.806 12.089 10.991 1.00 87.50 93 GLY A CA 1
ATOM 768 C C . GLY A 1 93 ? -6.639 12.180 9.718 1.00 87.50 93 GLY A C 1
ATOM 769 O O . GLY A 1 93 ? -7.001 11.167 9.112 1.00 87.50 93 GLY A O 1
ATOM 770 N N . SER A 1 94 ? -6.880 13.414 9.284 1.00 87.19 94 SER A N 1
ATOM 771 C CA . SER A 1 94 ? -7.754 13.726 8.154 1.00 87.19 94 SER A CA 1
ATOM 772 C C . SER A 1 94 ? -7.304 13.106 6.827 1.00 87.19 94 SER A C 1
ATOM 774 O O . SER A 1 94 ? -8.143 12.816 5.975 1.00 87.19 94 SER A O 1
ATOM 776 N N . GLN A 1 95 ? -6.003 12.862 6.633 1.00 86.50 95 GLN A N 1
ATOM 777 C CA . GLN A 1 95 ? -5.499 12.257 5.398 1.00 86.50 95 GLN A CA 1
ATOM 778 C C . GLN A 1 95 ? -5.917 10.786 5.292 1.00 86.50 95 GLN A C 1
ATOM 780 O O . GLN A 1 95 ? -6.406 10.355 4.245 1.00 86.50 95 GLN A O 1
ATOM 785 N N . LEU A 1 96 ? -5.755 10.023 6.378 1.00 88.75 96 LEU A N 1
ATOM 786 C CA . LEU A 1 96 ? -6.178 8.625 6.429 1.00 88.75 96 LEU A CA 1
ATOM 787 C C . LEU A 1 96 ? -7.704 8.513 6.384 1.00 88.75 96 LEU A C 1
ATOM 789 O O . LEU A 1 96 ? -8.230 7.698 5.631 1.00 88.75 96 LEU A O 1
ATOM 793 N N . GLU A 1 97 ? -8.411 9.344 7.151 1.00 90.62 97 GLU A N 1
ATOM 794 C CA . GLU A 1 97 ? -9.879 9.380 7.174 1.00 90.62 97 GLU A CA 1
ATOM 795 C C . GLU A 1 97 ? -10.457 9.672 5.784 1.00 90.62 97 GLU A C 1
ATOM 797 O O . GLU A 1 97 ? -11.336 8.951 5.318 1.00 90.62 97 GLU A O 1
ATOM 802 N N . GLY A 1 98 ? -9.902 10.655 5.068 1.00 90.94 98 GLY A N 1
ATOM 803 C CA . GLY A 1 98 ? -10.326 10.982 3.707 1.00 90.94 98 GLY A CA 1
ATOM 804 C C . GLY A 1 98 ? -10.000 9.896 2.674 1.00 90.94 98 GLY A C 1
ATOM 805 O O . GLY A 1 98 ? -10.674 9.787 1.649 1.00 90.94 98 GLY A O 1
ATOM 806 N N . VAL A 1 99 ? -8.971 9.074 2.898 1.00 92.38 99 VAL A N 1
ATOM 807 C CA . VAL A 1 99 ? -8.719 7.895 2.052 1.00 92.38 99 VAL A CA 1
ATOM 808 C C . VAL A 1 99 ? -9.730 6.795 2.354 1.00 92.38 99 VAL A C 1
ATOM 810 O O . VAL A 1 99 ? -10.307 6.261 1.410 1.00 92.38 99 VAL A O 1
ATOM 813 N N . ARG A 1 100 ? -9.965 6.488 3.636 1.00 93.38 100 ARG A N 1
ATOM 814 C CA . ARG A 1 100 ? -10.918 5.454 4.063 1.00 93.38 100 ARG A CA 1
ATOM 815 C C . ARG A 1 100 ? -12.328 5.763 3.579 1.00 93.38 100 ARG A C 1
ATOM 817 O O . ARG A 1 100 ? -12.884 4.943 2.869 1.00 93.38 100 ARG A O 1
ATOM 824 N N . GLY A 1 101 ? -12.828 6.979 3.810 1.00 93.31 101 GLY A N 1
ATOM 825 C CA . GLY A 1 101 ? -14.166 7.370 3.354 1.00 93.31 101 GLY A CA 1
ATOM 826 C C . GLY A 1 101 ? -14.355 7.199 1.844 1.00 93.31 101 GLY A C 1
ATOM 827 O O . GLY A 1 101 ? -15.350 6.641 1.405 1.00 93.31 101 GLY A O 1
ATOM 828 N N . ARG A 1 102 ? -13.353 7.565 1.029 1.00 94.00 102 ARG A N 1
ATOM 829 C CA . ARG A 1 102 ? -13.419 7.349 -0.429 1.00 94.00 102 ARG A CA 1
ATOM 830 C C . ARG A 1 102 ? -13.418 5.874 -0.826 1.00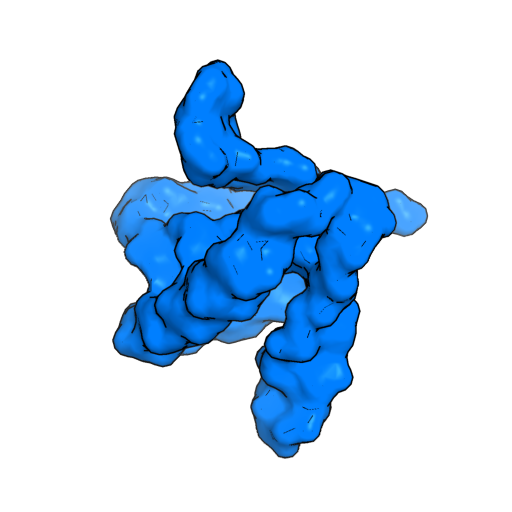 94.00 102 ARG A C 1
ATOM 832 O O . ARG A 1 102 ? -13.981 5.545 -1.866 1.00 94.00 102 ARG A O 1
ATOM 839 N N . ILE A 1 103 ? -12.716 5.023 -0.079 1.00 94.69 103 ILE A N 1
ATOM 840 C CA . ILE A 1 103 ? -12.709 3.574 -0.307 1.00 94.69 103 ILE A CA 1
ATOM 841 C C . ILE A 1 103 ? -14.070 2.994 0.063 1.00 94.69 103 ILE A C 1
ATOM 843 O O . ILE A 1 103 ? -14.653 2.290 -0.756 1.00 94.69 103 ILE A O 1
ATOM 847 N N . ASP A 1 104 ? -14.592 3.358 1.230 1.00 94.25 104 ASP A N 1
ATOM 848 C CA . ASP A 1 104 ? -15.874 2.884 1.743 1.00 94.25 104 ASP A CA 1
ATOM 849 C C . ASP A 1 104 ? -17.018 3.301 0.799 1.00 94.25 104 ASP A C 1
ATOM 851 O O . ASP A 1 104 ? -17.775 2.451 0.336 1.00 94.25 104 ASP A O 1
ATOM 855 N N . ASP A 1 105 ? -17.076 4.572 0.382 1.00 93.81 105 ASP A N 1
ATOM 856 C CA . ASP A 1 105 ? -18.047 5.074 -0.606 1.00 93.81 105 ASP A CA 1
ATOM 857 C C . ASP A 1 105 ? -17.947 4.329 -1.946 1.00 93.81 105 ASP A C 1
ATOM 859 O O . ASP A 1 105 ? -18.946 4.039 -2.620 1.00 93.81 105 ASP A O 1
ATOM 863 N N . TRP A 1 106 ? -16.715 4.030 -2.372 1.00 94.75 106 TRP A N 1
ATOM 864 C CA . TRP A 1 106 ? -16.485 3.308 -3.613 1.00 94.75 106 TRP A CA 1
ATOM 865 C C . TRP A 1 106 ? -16.964 1.858 -3.506 1.00 94.75 106 TRP A C 1
ATOM 867 O O . TRP A 1 106 ? -17.555 1.368 -4.462 1.00 94.75 106 TRP A O 1
ATOM 877 N N . LEU A 1 107 ? -16.765 1.193 -2.368 1.00 92.50 107 LEU A N 1
ATOM 878 C CA . LEU A 1 107 ? -17.225 -0.175 -2.125 1.00 92.50 107 LEU A CA 1
ATOM 879 C C . LEU A 1 107 ? -18.750 -0.254 -1.965 1.00 92.50 107 LEU A C 1
ATOM 881 O O . LEU A 1 107 ? -19.363 -1.133 -2.559 1.00 92.50 107 LEU A O 1
ATOM 885 N N . LEU A 1 108 ? -19.374 0.692 -1.257 1.00 90.75 108 LEU A N 1
ATOM 886 C CA . LEU A 1 108 ? -20.829 0.730 -1.044 1.00 90.75 108 LEU A CA 1
ATOM 887 C C . LEU A 1 108 ? -21.621 0.968 -2.329 1.00 90.75 108 LEU A C 1
ATOM 889 O O . LEU A 1 108 ? -22.727 0.478 -2.484 1.00 90.75 108 LEU A O 1
ATOM 893 N N . SER A 1 109 ? -21.050 1.685 -3.294 1.00 84.88 109 SER A N 1
ATOM 894 C CA . SER A 1 109 ? -21.677 1.877 -4.610 1.00 84.88 109 SER A CA 1
ATOM 895 C C . SER A 1 109 ? -21.595 0.641 -5.524 1.00 84.88 109 SER A C 1
ATOM 897 O O . SER A 1 109 ? -21.863 0.745 -6.723 1.00 84.88 109 SER A O 1
ATOM 899 N N . VAL A 1 110 ? -21.156 -0.504 -4.991 1.00 64.56 110 VAL A N 1
ATOM 900 C CA . VAL A 1 110 ? -21.160 -1.821 -5.653 1.00 64.56 110 VAL A CA 1
ATOM 901 C C . VAL A 1 110 ? -22.333 -2.692 -5.175 1.00 64.56 110 VAL A C 1
ATOM 903 O O . VAL A 1 110 ? -22.692 -3.630 -5.887 1.00 64.56 110 VAL A O 1
ATOM 906 N N . GLU A 1 111 ? -22.924 -2.381 -4.016 1.00 55.69 111 GLU A N 1
ATOM 907 C CA . GLU A 1 111 ? -24.093 -3.068 -3.436 1.00 55.69 111 GLU A CA 1
ATOM 908 C C . GLU A 1 111 ? -25.417 -2.473 -3.940 1.00 55.69 111 GLU A C 1
ATOM 910 O O . GLU A 1 111 ? -26.353 -3.272 -4.176 1.00 55.69 111 GLU A O 1
#

Foldseek 3Di:
DDWDWQFDDDPPDPLTATDTDDPVLLVLLLVLLPDDLVSLQVLLVVLVVLLVVCVPPDLVPRFFDWDDDPPDDTDTHRNRSSSSSSRQSNDDDPSVVVVNVSSVVVVVVVD

pLDDT: mean 90.03, std 7.34, range [55.69, 96.38]

Organism: NCBI:txid2527985

Radius of gyration: 13.62 Å; chains: 1; bounding box: 41×34×31 Å

Secondary structure (DSSP, 8-state):
---EEEEES-TT-TT-EEEEE-HHHHHHHHHHHTS-HHHHHHHHHHHHHHHHHTTTS-TTTPPPEEEEETTTEEEEE-HHHHHHHHHHTT--HHHHHHHHHHHHHHHHTT-

Sequence (111 aa):
MRVMWLVFERLPHPEAVCYAAGEADVRLAEVLFQQPRIERMRYAEQLRNFLREQEGLSPFERPGVACREGDSLYRVISWRFAKWLANVLPAEGSQLEGVRGRIDDWLLSVE